Protein AF-R5BI01-F1 (afdb_monomer_lite)

pLDDT: mean 70.88, std 12.85, range [35.75, 83.81]

Radius of gyration: 16.65 Å; chains: 1; bounding box: 40×24×43 Å

Foldseek 3Di:
DQPPQAPPLVFGWGQDPPRWIWTQDPVVRDIGTDDPVNVVVSVVVVVVVVVVVVVVVVVVVVPD

Sequence (64 aa):
MNKYRDIIFGISVWVESHNRLTFRDEETKATRLLTTDKINEIIFKYEALEKYIADVEENTNMGC

Structure (mmCIF, N/CA/C/O backbone):
data_AF-R5BI01-F1
#
_entry.id   AF-R5BI01-F1
#
loop_
_atom_site.group_PDB
_atom_site.id
_atom_site.type_symbol
_atom_site.label_atom_id
_atom_site.label_alt_id
_atom_site.label_comp_id
_atom_site.label_asym_id
_atom_site.label_entity_id
_atom_site.label_seq_id
_atom_site.pdbx_PDB_ins_code
_atom_site.Cartn_x
_atom_site.Cartn_y
_atom_site.Cartn_z
_atom_site.occupancy
_atom_site.B_iso_or_equiv
_atom_site.auth_seq_id
_atom_site.auth_comp_id
_atom_site.auth_asym_id
_atom_site.auth_atom_id
_atom_site.pdbx_PDB_model_num
ATOM 1 N N . MET A 1 1 ? -17.405 -14.770 10.376 1.00 35.75 1 MET A N 1
ATOM 2 C CA . MET A 1 1 ? -16.783 -15.504 9.250 1.00 35.75 1 MET A CA 1
ATOM 3 C C . MET A 1 1 ? -16.343 -14.460 8.223 1.00 35.75 1 MET A C 1
ATOM 5 O O . MET A 1 1 ? -17.181 -13.943 7.495 1.00 35.75 1 MET A O 1
ATOM 9 N N . ASN A 1 2 ? -15.072 -14.034 8.292 1.00 41.91 2 ASN A N 1
ATOM 10 C CA . ASN A 1 2 ? -14.501 -12.909 7.531 1.00 41.91 2 ASN A CA 1
ATOM 11 C C . ASN A 1 2 ? -14.274 -13.314 6.071 1.00 41.91 2 ASN A C 1
ATOM 13 O O . ASN A 1 2 ? -13.235 -13.874 5.741 1.00 41.91 2 ASN A O 1
ATOM 17 N N . LYS A 1 3 ? -15.256 -13.050 5.204 1.00 46.75 3 LYS A N 1
ATOM 18 C CA . LYS A 1 3 ? -15.220 -13.431 3.780 1.00 46.75 3 LYS A CA 1
ATOM 19 C C . LYS A 1 3 ? -14.217 -12.635 2.924 1.00 46.75 3 LYS A C 1
ATOM 21 O O . LYS A 1 3 ? -14.071 -12.942 1.753 1.00 46.75 3 LYS A O 1
ATOM 26 N N . TYR A 1 4 ? -13.521 -11.653 3.496 1.00 49.34 4 TYR A N 1
ATOM 27 C CA . TYR A 1 4 ? -12.655 -10.720 2.760 1.00 49.34 4 TYR A CA 1
ATOM 28 C C . TYR A 1 4 ? -11.292 -10.529 3.431 1.00 49.34 4 TYR A C 1
ATOM 30 O O . TYR A 1 4 ? -10.721 -9.446 3.380 1.00 49.34 4 TYR A O 1
ATOM 38 N N . ARG A 1 5 ? -10.807 -11.552 4.147 1.00 46.50 5 ARG A N 1
ATOM 39 C CA . ARG A 1 5 ? -9.630 -11.416 5.017 1.00 46.50 5 ARG A CA 1
ATOM 40 C C . ARG A 1 5 ? -8.300 -11.251 4.268 1.00 46.50 5 ARG A C 1
ATOM 42 O O . ARG A 1 5 ? -7.331 -10.868 4.902 1.00 46.50 5 ARG A O 1
ATOM 49 N N . ASP A 1 6 ? -8.281 -11.470 2.955 1.00 50.34 6 ASP A N 1
ATOM 50 C CA . ASP A 1 6 ? -7.051 -11.492 2.161 1.00 50.34 6 ASP A CA 1
ATOM 51 C C . ASP A 1 6 ? -7.297 -10.982 0.730 1.00 50.34 6 ASP A C 1
ATOM 53 O O . ASP A 1 6 ? -7.072 -11.691 -0.249 1.00 50.34 6 ASP A O 1
ATOM 57 N N . ILE A 1 7 ? -7.798 -9.751 0.580 1.00 54.78 7 ILE A N 1
ATOM 58 C CA . ILE A 1 7 ? -7.711 -9.079 -0.725 1.00 54.78 7 ILE A CA 1
ATOM 59 C C . ILE A 1 7 ? -6.314 -8.459 -0.817 1.00 54.78 7 ILE A C 1
ATOM 61 O O . ILE A 1 7 ? -6.009 -7.503 -0.105 1.00 54.78 7 ILE A O 1
ATOM 65 N N . ILE A 1 8 ? -5.459 -9.043 -1.659 1.00 54.19 8 ILE A N 1
ATOM 66 C CA . ILE A 1 8 ? -4.052 -8.658 -1.815 1.00 54.19 8 ILE A CA 1
ATOM 67 C C . ILE A 1 8 ? -3.929 -7.709 -3.016 1.00 54.19 8 ILE A C 1
ATOM 69 O O . ILE A 1 8 ? -3.876 -8.150 -4.158 1.00 54.19 8 ILE A O 1
ATOM 73 N N . PHE A 1 9 ? -3.854 -6.403 -2.749 1.00 56.12 9 PHE A N 1
ATOM 74 C CA . PHE A 1 9 ? -3.472 -5.361 -3.724 1.00 56.12 9 PHE A CA 1
ATOM 75 C C . PHE A 1 9 ? -1.990 -4.972 -3.560 1.00 56.12 9 PHE A C 1
ATOM 77 O O . PHE A 1 9 ? -1.646 -3.793 -3.531 1.00 56.12 9 PHE A O 1
ATOM 84 N N . GLY A 1 10 ? -1.126 -5.949 -3.268 1.00 61.25 10 GLY A N 1
ATOM 85 C CA . GLY A 1 10 ? 0.234 -5.689 -2.771 1.00 61.25 10 GLY A CA 1
ATOM 86 C C . GLY A 1 10 ? 0.292 -5.157 -1.331 1.00 61.25 10 GLY A C 1
ATOM 87 O O . GLY A 1 10 ? 1.374 -4.997 -0.783 1.00 61.25 10 GLY A O 1
ATOM 88 N N . ILE A 1 11 ? -0.863 -4.936 -0.696 1.00 63.50 11 ILE A N 1
ATOM 89 C CA . ILE A 1 11 ? -1.014 -4.611 0.724 1.00 63.50 11 ILE A CA 1
ATOM 90 C C . ILE A 1 11 ? -2.062 -5.536 1.348 1.00 63.50 11 ILE A C 1
ATOM 92 O O . ILE A 1 11 ? -3.076 -5.844 0.718 1.00 63.50 11 ILE A O 1
ATOM 96 N N . SER A 1 12 ? -1.834 -5.993 2.581 1.00 66.81 12 SER A N 1
ATOM 97 C CA . SER A 1 12 ? -2.822 -6.788 3.320 1.00 66.81 12 SER A CA 1
ATOM 98 C C . SER A 1 12 ? -3.960 -5.898 3.824 1.00 66.81 12 SER A C 1
ATOM 100 O O . SER A 1 12 ? -3.750 -5.031 4.682 1.00 66.81 12 SER A O 1
ATOM 102 N N . VAL A 1 13 ? -5.170 -6.133 3.310 1.00 69.12 13 VAL A N 1
ATOM 103 C CA . VAL A 1 13 ? -6.382 -5.379 3.663 1.00 69.12 13 VAL A CA 1
ATOM 104 C C . VAL A 1 13 ? -7.333 -6.235 4.500 1.00 69.12 13 VAL A C 1
ATOM 106 O O . VAL A 1 13 ? -7.552 -7.412 4.223 1.00 69.12 13 VAL A O 1
ATOM 109 N N . TRP A 1 14 ? -7.936 -5.617 5.509 1.00 71.88 14 TRP A N 1
ATOM 110 C CA . TRP A 1 14 ? -8.911 -6.199 6.420 1.00 71.88 14 TRP A CA 1
ATOM 111 C C . TRP A 1 14 ? -10.251 -5.478 6.268 1.00 71.88 14 TRP A C 1
ATOM 113 O O . TRP A 1 14 ? -10.308 -4.262 6.088 1.00 71.88 14 TRP A O 1
ATOM 123 N N . VAL A 1 15 ? -11.347 -6.226 6.378 1.00 68.00 15 VAL A N 1
ATOM 124 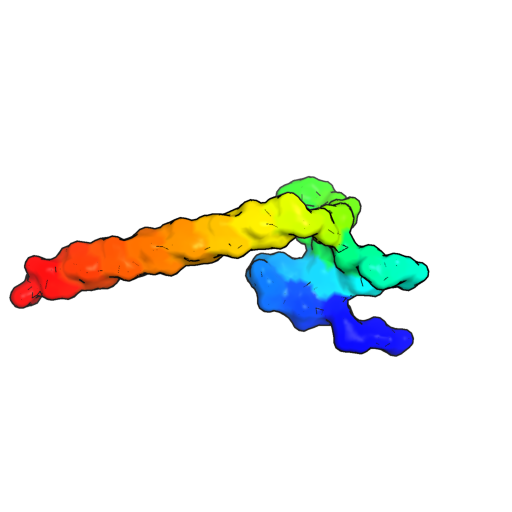C CA . VAL A 1 15 ? -12.695 -5.651 6.468 1.00 68.00 15 VAL A CA 1
ATOM 125 C C . VAL A 1 15 ? -13.114 -5.626 7.932 1.00 68.00 15 VAL A C 1
ATOM 127 O O . VAL A 1 15 ? -13.238 -6.678 8.561 1.00 68.00 15 VAL A O 1
ATOM 130 N N . GLU A 1 16 ? -13.334 -4.428 8.471 1.00 72.12 16 GLU A N 1
ATOM 131 C CA . GLU A 1 16 ? -13.914 -4.243 9.801 1.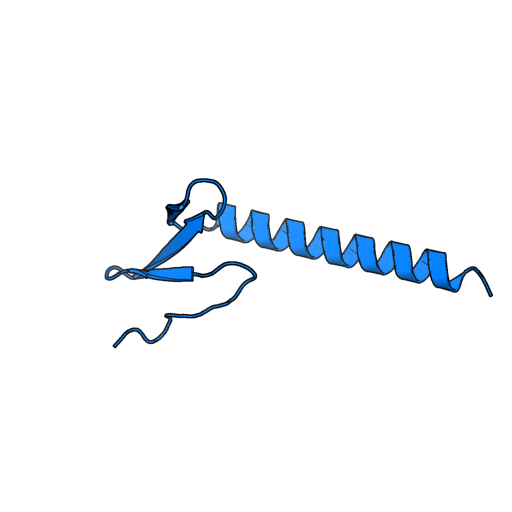00 72.12 16 GLU A CA 1
ATOM 132 C C . GLU A 1 16 ? -15.447 -4.288 9.770 1.00 72.12 16 GLU A C 1
ATOM 134 O O . GLU A 1 16 ? -16.087 -4.075 8.735 1.00 72.12 16 GLU A O 1
ATOM 139 N N . SER A 1 17 ? -16.034 -4.532 10.946 1.00 58.59 17 SER A N 1
ATOM 140 C CA . SER A 1 17 ? -17.468 -4.716 11.207 1.00 58.59 17 SER A CA 1
ATOM 141 C C . SER A 1 17 ? -18.326 -3.457 11.001 1.00 58.59 17 SER A C 1
ATOM 143 O O . SER A 1 17 ? -19.156 -3.168 11.838 1.00 58.59 17 SER A O 1
ATOM 145 N N . HIS A 1 18 ? -18.129 -2.692 9.927 1.00 66.50 18 HIS A N 1
ATOM 146 C CA . HIS A 1 18 ? -18.974 -1.576 9.466 1.00 66.50 18 HIS A CA 1
ATOM 147 C C . HIS A 1 18 ? -18.763 -1.316 7.955 1.00 66.50 18 HIS A C 1
ATOM 149 O O . HIS A 1 18 ? -18.870 -0.181 7.498 1.00 66.50 18 HIS A O 1
ATOM 155 N N . ASN A 1 19 ? -18.382 -2.342 7.179 1.00 67.94 19 ASN A N 1
ATOM 156 C CA . ASN A 1 19 ? -17.967 -2.227 5.769 1.00 67.94 19 ASN A CA 1
ATOM 157 C C . ASN A 1 19 ? -16.813 -1.231 5.536 1.00 67.94 19 ASN A C 1
ATOM 159 O O . ASN A 1 19 ? -16.694 -0.635 4.467 1.00 67.94 19 ASN A O 1
ATOM 163 N N . ARG A 1 20 ? -15.947 -1.047 6.537 1.00 70.25 20 ARG A N 1
ATOM 164 C CA . ARG A 1 20 ? -14.762 -0.192 6.426 1.00 70.25 20 ARG A CA 1
ATOM 165 C C . ARG A 1 20 ? -13.563 -1.065 6.092 1.00 70.25 20 ARG A C 1
ATOM 167 O O . ARG A 1 20 ? -13.270 -2.014 6.816 1.00 70.25 20 ARG A O 1
ATOM 174 N N . LEU A 1 21 ? -12.896 -0.742 4.990 1.00 78.06 21 LEU A N 1
ATOM 175 C CA . LEU A 1 21 ? -11.635 -1.366 4.607 1.00 78.06 21 LEU A CA 1
ATOM 176 C C . LEU A 1 21 ? -10.510 -0.689 5.389 1.00 78.06 21 LEU A C 1
ATOM 178 O O . LEU A 1 21 ? -10.419 0.539 5.406 1.00 78.06 21 LEU A O 1
ATOM 182 N N . THR A 1 22 ? -9.663 -1.471 6.042 1.00 80.44 22 THR A N 1
ATOM 183 C CA . THR A 1 22 ? -8.466 -0.991 6.733 1.00 80.44 22 THR A CA 1
ATOM 184 C C . THR A 1 22 ? -7.254 -1.787 6.284 1.00 80.44 22 THR A C 1
ATOM 186 O O . THR A 1 22 ? -7.360 -2.950 5.913 1.00 80.44 22 THR A O 1
ATOM 189 N N . PHE A 1 23 ? -6.083 -1.171 6.291 1.00 80.69 23 PHE A N 1
ATOM 190 C CA . PHE A 1 23 ? -4.826 -1.847 5.997 1.00 80.69 23 PHE A CA 1
ATOM 191 C C . PHE A 1 23 ? -3.842 -1.596 7.131 1.00 80.69 23 PHE A C 1
ATOM 193 O O . PHE A 1 23 ? -3.957 -0.618 7.877 1.00 80.69 23 PHE A O 1
ATOM 200 N N . ARG A 1 24 ? -2.883 -2.506 7.280 1.00 82.00 24 ARG A N 1
ATOM 201 C CA . ARG A 1 24 ? -1.785 -2.317 8.221 1.00 82.00 24 ARG A CA 1
ATOM 202 C C . ARG A 1 24 ? -0.632 -1.661 7.486 1.00 82.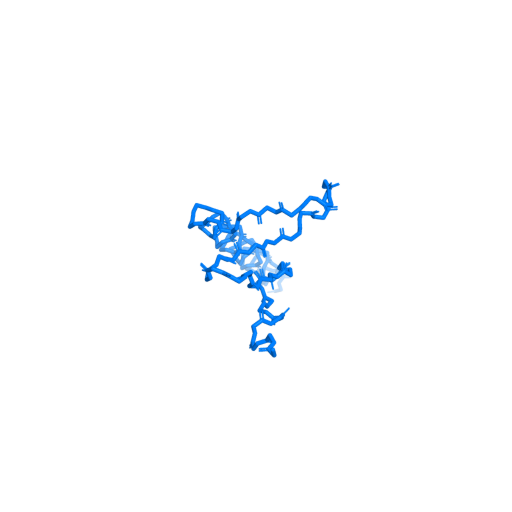00 24 ARG A C 1
ATOM 204 O O . ARG A 1 24 ? -0.122 -2.209 6.518 1.00 82.00 24 ARG A O 1
ATOM 211 N N . ASP A 1 25 ? -0.250 -0.488 7.952 1.00 75.62 25 ASP A N 1
ATOM 212 C CA . ASP A 1 25 ? 0.925 0.221 7.471 1.00 75.62 25 ASP A CA 1
ATOM 213 C C . ASP A 1 25 ? 2.180 -0.525 7.952 1.00 75.62 25 ASP A C 1
ATOM 215 O O . ASP A 1 25 ? 2.329 -0.744 9.152 1.00 75.62 25 ASP A O 1
ATOM 219 N N . GLU A 1 26 ? 3.046 -0.989 7.048 1.00 73.88 26 GLU A N 1
ATOM 220 C CA . GLU A 1 26 ? 4.212 -1.799 7.440 1.00 73.88 26 GLU A CA 1
ATOM 221 C C . GLU A 1 26 ? 5.277 -0.990 8.190 1.00 73.88 26 GLU A C 1
ATOM 223 O O . GLU A 1 26 ? 5.909 -1.517 9.107 1.00 73.88 26 GLU A O 1
ATOM 228 N N . GLU A 1 27 ? 5.429 0.295 7.860 1.00 75.94 27 GLU A N 1
ATOM 229 C CA . GLU A 1 27 ? 6.418 1.188 8.471 1.00 75.94 27 GLU A CA 1
ATOM 230 C C . GLU A 1 27 ? 6.040 1.525 9.919 1.00 75.94 27 GLU A C 1
ATOM 232 O O . GLU A 1 27 ? 6.822 1.342 10.852 1.00 75.94 27 GLU A O 1
ATOM 237 N N . THR A 1 28 ? 4.801 1.965 10.126 1.00 82.06 28 THR A N 1
ATOM 238 C CA . THR A 1 28 ? 4.310 2.414 11.437 1.00 82.06 28 THR A CA 1
ATOM 239 C C . THR A 1 28 ? 3.626 1.303 12.234 1.00 82.06 28 THR A C 1
ATOM 241 O O . THR A 1 28 ? 3.298 1.490 13.407 1.00 82.06 28 THR A O 1
ATOM 244 N N . LYS A 1 29 ? 3.375 0.142 11.612 1.00 80.44 29 LYS A N 1
ATOM 245 C CA . LYS A 1 29 ? 2.575 -0.985 12.135 1.00 80.44 29 LYS A CA 1
ATOM 246 C C . LYS A 1 29 ? 1.140 -0.620 12.525 1.00 80.44 29 LYS A C 1
ATOM 248 O O . LYS A 1 29 ? 0.454 -1.469 13.108 1.00 80.44 29 LYS A O 1
ATOM 253 N N . ALA A 1 30 ? 0.689 0.591 12.199 1.00 80.94 30 ALA A N 1
ATOM 254 C CA . ALA A 1 30 ? -0.614 1.126 12.556 1.00 80.94 30 ALA A CA 1
ATOM 255 C C . ALA A 1 30 ? -1.707 0.635 11.599 1.00 80.94 30 ALA A C 1
ATOM 257 O O . ALA A 1 30 ? -1.495 0.505 10.393 1.00 80.94 30 ALA A O 1
ATOM 258 N N . THR A 1 31 ? -2.903 0.406 12.136 1.00 82.69 31 THR A N 1
ATOM 259 C CA . THR A 1 31 ? -4.098 0.148 11.328 1.00 82.69 31 THR A CA 1
ATOM 260 C C . THR A 1 31 ? -4.633 1.475 10.808 1.00 82.69 31 THR A C 1
ATOM 262 O O . THR A 1 31 ? -4.980 2.359 11.591 1.00 82.69 31 THR A O 1
ATOM 265 N N . ARG A 1 32 ? -4.699 1.625 9.486 1.00 80.81 32 ARG A N 1
ATOM 266 C CA . ARG A 1 32 ? -5.194 2.829 8.812 1.00 80.81 32 ARG A CA 1
ATOM 267 C C . ARG A 1 32 ? -6.412 2.501 7.963 1.00 80.81 32 ARG A C 1
ATOM 269 O O . ARG A 1 32 ? -6.558 1.390 7.461 1.00 80.81 32 ARG A O 1
ATOM 276 N N . LEU A 1 33 ? -7.294 3.483 7.801 1.00 83.81 33 LEU A N 1
ATOM 277 C CA . LEU A 1 33 ? -8.453 3.361 6.923 1.00 83.81 33 LEU A CA 1
ATOM 278 C C . LEU A 1 33 ? -8.002 3.381 5.462 1.00 83.81 33 LEU A C 1
ATOM 280 O O . LEU A 1 33 ? -7.257 4.271 5.055 1.00 83.81 33 LEU A O 1
ATOM 284 N N . LEU A 1 34 ? -8.484 2.424 4.675 1.00 80.38 34 LEU A N 1
ATOM 285 C CA . LEU A 1 34 ? -8.307 2.418 3.233 1.00 80.38 34 LEU A CA 1
ATOM 286 C C . LEU A 1 34 ? -9.338 3.371 2.619 1.00 80.38 34 LEU A C 1
ATOM 288 O O . LEU A 1 34 ? -10.512 3.039 2.461 1.00 80.38 34 LEU A O 1
ATOM 292 N N . THR A 1 35 ? -8.900 4.593 2.339 1.00 81.50 35 THR A N 1
ATOM 293 C CA . THR A 1 35 ? -9.703 5.618 1.666 1.00 81.50 35 THR A CA 1
ATOM 294 C C . THR A 1 35 ? -9.553 5.513 0.149 1.00 81.50 35 THR A C 1
ATOM 296 O O . THR A 1 35 ? -8.572 4.962 -0.351 1.00 81.50 35 THR A O 1
ATOM 299 N N . THR A 1 36 ? -10.496 6.091 -0.598 1.00 79.88 36 THR A N 1
ATOM 300 C CA . THR A 1 36 ? -10.420 6.173 -2.068 1.00 79.88 36 THR A CA 1
ATOM 301 C C . THR A 1 36 ? -9.149 6.878 -2.544 1.00 79.88 36 THR A C 1
ATOM 303 O O . THR A 1 36 ? -8.537 6.448 -3.512 1.00 79.88 36 THR A O 1
ATOM 306 N N . ASP A 1 37 ? -8.717 7.918 -1.828 1.00 81.44 37 ASP A N 1
ATOM 307 C CA . ASP A 1 37 ? -7.465 8.632 -2.102 1.00 81.44 37 ASP A CA 1
ATOM 308 C C . ASP A 1 37 ? -6.247 7.700 -2.010 1.00 81.44 37 ASP A C 1
ATOM 310 O O . ASP A 1 37 ? -5.425 7.643 -2.923 1.00 81.44 37 ASP A O 1
ATOM 314 N N . LYS A 1 38 ? -6.197 6.857 -0.969 1.00 77.62 38 LYS A N 1
ATOM 315 C CA . LYS A 1 38 ? -5.110 5.892 -0.802 1.00 77.62 38 LYS A CA 1
ATOM 316 C C . LYS A 1 38 ? -5.130 4.795 -1.864 1.00 77.62 38 LYS A C 1
ATOM 318 O O . LYS A 1 38 ? -4.070 4.360 -2.301 1.00 77.62 38 LYS A O 1
ATOM 323 N N . ILE A 1 39 ? -6.317 4.365 -2.292 1.00 78.69 39 ILE A N 1
ATOM 324 C CA . ILE A 1 39 ? -6.474 3.418 -3.405 1.00 78.69 39 ILE A CA 1
ATOM 325 C C . ILE A 1 39 ? -5.934 4.033 -4.700 1.00 78.69 39 ILE A C 1
ATOM 327 O O . ILE A 1 39 ? -5.148 3.389 -5.388 1.00 78.69 39 ILE A O 1
ATOM 331 N N . ASN A 1 40 ? -6.284 5.287 -4.994 1.00 78.81 40 ASN A N 1
ATOM 332 C CA . ASN A 1 40 ? -5.771 5.994 -6.168 1.00 78.81 40 ASN A CA 1
ATOM 333 C C . ASN A 1 40 ? -4.244 6.156 -6.118 1.00 78.81 40 ASN A C 1
ATOM 335 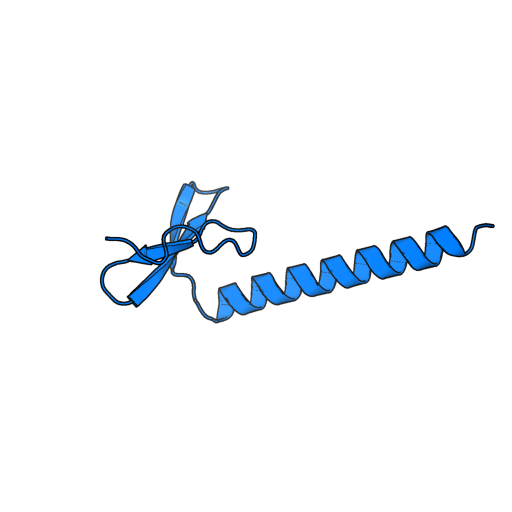O O . ASN A 1 40 ? -3.583 5.964 -7.133 1.00 78.81 40 ASN A O 1
ATOM 339 N N . GLU A 1 41 ? -3.668 6.444 -4.946 1.00 80.88 41 GLU A N 1
ATOM 340 C CA . GLU A 1 41 ? -2.210 6.509 -4.769 1.00 80.88 41 GLU A CA 1
ATOM 341 C C . GLU A 1 41 ? -1.531 5.162 -5.080 1.00 80.88 41 GLU A C 1
ATOM 343 O O . GLU A 1 41 ? -0.476 5.129 -5.714 1.00 80.88 41 GLU A O 1
ATOM 348 N N . ILE A 1 42 ? -2.128 4.045 -4.646 1.00 78.75 42 ILE A N 1
ATOM 349 C CA . ILE A 1 42 ? -1.609 2.697 -4.922 1.00 78.75 42 ILE A CA 1
ATOM 350 C C . ILE A 1 42 ? -1.680 2.400 -6.420 1.00 78.75 42 ILE A C 1
ATOM 352 O O . ILE A 1 42 ? -0.676 1.981 -6.991 1.00 78.75 42 ILE A O 1
ATOM 356 N N . ILE A 1 43 ? -2.824 2.663 -7.061 1.00 80.00 43 ILE A N 1
ATOM 357 C CA . ILE A 1 43 ? -3.004 2.474 -8.509 1.00 80.00 43 ILE A CA 1
ATOM 358 C C . ILE A 1 43 ? -1.951 3.277 -9.280 1.00 80.00 43 ILE A C 1
ATOM 360 O O . ILE A 1 43 ? -1.236 2.711 -10.100 1.00 80.00 43 ILE A O 1
ATOM 364 N N . PHE A 1 44 ? -1.770 4.555 -8.939 1.00 79.44 44 PHE A N 1
ATOM 365 C CA . PHE A 1 44 ? -0.795 5.423 -9.598 1.00 79.44 44 PHE A CA 1
ATOM 366 C C . PHE A 1 44 ? 0.643 4.891 -9.491 1.00 79.44 44 PHE A C 1
ATOM 368 O O . PHE A 1 44 ? 1.405 4.934 -10.457 1.00 79.44 44 PHE A O 1
ATOM 375 N N . LYS A 1 45 ? 1.029 4.366 -8.321 1.00 81.38 45 LYS A N 1
ATOM 376 C CA . LYS A 1 45 ? 2.351 3.750 -8.123 1.00 81.38 45 LYS A CA 1
ATOM 377 C C . LYS A 1 45 ? 2.529 2.485 -8.959 1.00 81.38 45 LYS A C 1
ATOM 379 O O . LYS A 1 45 ? 3.613 2.282 -9.500 1.00 81.38 45 LYS A O 1
ATOM 384 N N . TYR A 1 46 ? 1.490 1.659 -9.069 1.00 78.25 46 TYR A N 1
ATOM 385 C CA . TYR A 1 46 ? 1.512 0.469 -9.919 1.00 78.25 46 TYR A CA 1
ATOM 386 C C . TYR A 1 46 ? 1.642 0.834 -11.401 1.00 78.25 46 TYR A C 1
ATOM 388 O O . TYR A 1 46 ? 2.528 0.309 -12.066 1.00 78.25 46 TYR A O 1
ATOM 396 N N . GLU A 1 47 ? 0.863 1.800 -11.895 1.00 80.62 47 GLU A N 1
ATOM 397 C CA . GLU A 1 47 ? 0.971 2.269 -13.284 1.00 80.62 47 GLU A CA 1
ATOM 398 C C . GLU A 1 47 ? 2.357 2.859 -13.594 1.00 80.62 47 GLU A C 1
ATOM 400 O O . GLU A 1 47 ? 2.902 2.662 -14.682 1.00 80.62 47 GLU A O 1
ATOM 405 N N . ALA A 1 48 ? 2.957 3.584 -12.643 1.00 80.31 48 ALA A N 1
ATOM 406 C CA . ALA A 1 48 ? 4.318 4.098 -12.785 1.00 80.31 48 ALA A CA 1
ATOM 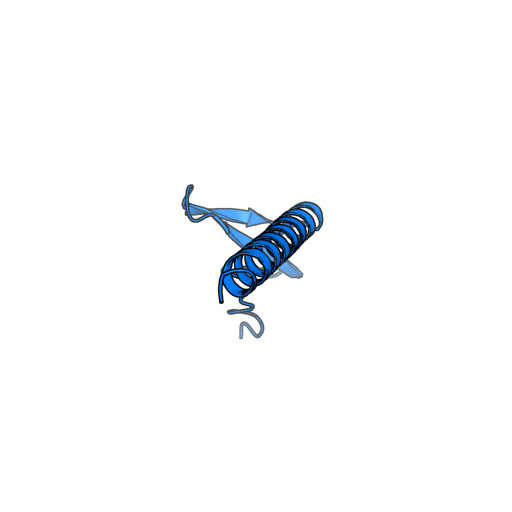407 C C . ALA A 1 48 ? 5.361 2.968 -12.841 1.00 80.31 48 ALA A C 1
ATOM 409 O O . ALA A 1 48 ? 6.305 3.050 -13.627 1.00 80.31 48 ALA A O 1
ATOM 410 N N . LEU A 1 49 ? 5.181 1.913 -12.040 1.00 78.88 49 LEU A N 1
ATOM 411 C CA . LEU A 1 49 ? 6.043 0.733 -12.060 1.00 78.88 49 LEU A CA 1
ATOM 412 C C . LEU A 1 49 ? 5.924 -0.026 -13.388 1.00 78.88 49 LEU A C 1
ATOM 414 O O . LEU A 1 49 ? 6.946 -0.386 -13.961 1.00 78.88 49 LEU A O 1
ATOM 418 N N . GLU A 1 50 ? 4.709 -0.223 -13.904 1.00 79.62 50 GLU A N 1
ATOM 419 C CA . GLU A 1 50 ? 4.494 -0.859 -15.210 1.00 79.62 50 GLU A CA 1
ATOM 420 C C . GLU A 1 50 ? 5.159 -0.067 -16.340 1.00 79.62 50 GLU A C 1
ATOM 422 O O . GLU A 1 50 ? 5.843 -0.650 -17.179 1.00 79.62 50 GLU A O 1
ATOM 427 N N . LYS A 1 51 ? 5.042 1.268 -16.328 1.00 82.19 51 LYS A N 1
ATOM 428 C CA . LYS A 1 51 ? 5.744 2.126 -17.296 1.00 82.19 51 LYS A CA 1
ATOM 429 C C . LYS A 1 51 ? 7.260 2.014 -17.191 1.00 82.19 51 LYS A C 1
ATOM 431 O O . LYS A 1 51 ? 7.927 1.980 -18.217 1.00 82.19 51 LYS A O 1
ATOM 436 N N . TYR A 1 52 ? 7.799 1.966 -15.975 1.00 81.62 52 TYR A N 1
ATOM 437 C CA . TYR A 1 52 ? 9.235 1.794 -15.765 1.00 81.62 52 TYR A CA 1
ATOM 438 C C . TYR A 1 52 ? 9.729 0.442 -16.295 1.00 81.62 52 TYR A C 1
ATOM 440 O O . TYR A 1 52 ? 10.761 0.391 -16.952 1.00 81.62 52 TYR A O 1
ATOM 448 N N . ILE A 1 53 ? 8.984 -0.641 -16.054 1.00 82.75 53 ILE A N 1
ATOM 449 C CA . ILE A 1 53 ? 9.315 -1.968 -16.590 1.00 82.75 53 ILE A CA 1
ATOM 450 C C . ILE A 1 53 ? 9.295 -1.940 -18.121 1.00 82.75 53 ILE A C 1
ATOM 452 O O . ILE A 1 53 ? 10.262 -2.381 -18.731 1.00 82.75 53 ILE A O 1
ATOM 456 N N . ALA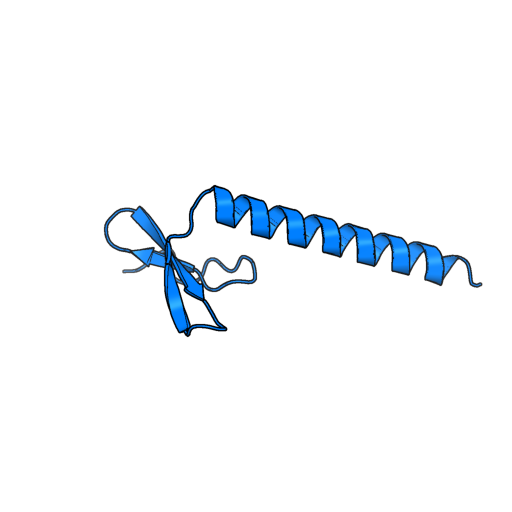 A 1 54 ? 8.257 -1.360 -18.728 1.00 82.94 54 ALA A N 1
ATOM 457 C CA . ALA A 1 54 ? 8.152 -1.251 -20.181 1.00 82.94 54 ALA A CA 1
ATOM 458 C C . ALA A 1 54 ? 9.308 -0.439 -20.797 1.00 82.94 54 ALA A C 1
ATOM 460 O O . ALA A 1 54 ? 9.886 -0.864 -21.794 1.00 82.94 54 ALA A O 1
ATOM 461 N N . ASP A 1 55 ? 9.687 0.687 -20.183 1.00 82.19 55 ASP A N 1
ATOM 462 C CA . ASP A 1 55 ? 10.830 1.507 -20.612 1.00 82.19 55 ASP A CA 1
ATOM 463 C C . ASP A 1 55 ? 12.160 0.742 -20.500 1.00 82.19 55 ASP A C 1
ATOM 465 O O . ASP A 1 55 ? 12.993 0.783 -21.407 1.00 82.19 55 ASP A O 1
ATOM 469 N N . VAL A 1 56 ? 12.351 -0.024 -19.420 1.00 79.06 56 VAL A N 1
ATOM 470 C CA . VAL A 1 56 ? 13.531 -0.882 -19.248 1.00 79.06 56 VAL A CA 1
ATOM 471 C C . VAL A 1 56 ? 13.546 -2.012 -20.278 1.00 79.06 56 VAL A C 1
ATOM 473 O O . VAL A 1 56 ? 14.596 -2.269 -20.866 1.00 79.06 56 VAL A O 1
ATOM 476 N N . GLU A 1 57 ? 12.422 -2.682 -20.535 1.00 77.00 57 GLU A N 1
ATOM 477 C CA . GLU A 1 57 ? 12.324 -3.743 -21.546 1.00 77.00 57 GLU A CA 1
ATOM 478 C C . GLU A 1 57 ? 12.609 -3.211 -22.955 1.00 77.00 57 GLU A C 1
ATOM 480 O O . GLU A 1 57 ? 13.370 -3.830 -23.700 1.00 77.00 57 GLU A O 1
ATOM 485 N N . GLU A 1 58 ? 12.072 -2.041 -23.306 1.00 74.44 58 GLU A N 1
ATOM 486 C CA . GLU A 1 58 ? 12.317 -1.391 -24.594 1.00 74.44 58 GLU A CA 1
ATOM 487 C C . GLU A 1 58 ? 13.800 -1.017 -24.762 1.00 74.44 58 GLU A C 1
ATOM 489 O O . GLU A 1 58 ? 14.413 -1.338 -25.783 1.00 74.44 58 GLU A O 1
ATOM 494 N N . ASN A 1 59 ? 14.418 -0.434 -23.730 1.00 67.44 59 ASN A N 1
ATOM 495 C CA . ASN A 1 59 ? 15.844 -0.095 -23.741 1.00 67.44 59 ASN A CA 1
ATOM 496 C C . ASN A 1 59 ? 16.758 -1.332 -23.759 1.00 67.44 59 ASN A C 1
ATOM 498 O O . ASN A 1 59 ? 17.837 -1.293 -24.349 1.00 67.44 59 ASN A O 1
ATOM 502 N N . THR A 1 60 ? 16.344 -2.442 -23.142 1.00 59.44 60 THR A N 1
ATOM 503 C CA . THR A 1 60 ? 17.141 -3.680 -23.108 1.00 59.44 60 THR A CA 1
ATOM 504 C C . THR A 1 60 ? 17.031 -4.458 -24.426 1.00 59.44 60 THR A C 1
ATOM 506 O O . THR A 1 60 ? 18.013 -5.054 -24.868 1.00 59.44 60 THR A O 1
ATOM 509 N N . ASN A 1 61 ? 15.883 -4.397 -25.111 1.00 58.88 61 ASN A N 1
ATOM 510 C CA . ASN A 1 61 ? 15.692 -5.009 -26.433 1.00 58.88 61 ASN A CA 1
ATOM 511 C C . ASN A 1 61 ? 16.316 -4.216 -27.595 1.00 58.88 61 ASN A C 1
ATOM 513 O O . ASN A 1 61 ? 16.477 -4.776 -28.675 1.00 58.88 61 ASN A O 1
ATOM 517 N N . MET A 1 62 ? 16.712 -2.953 -27.401 1.00 55.47 62 MET A N 1
ATOM 518 C CA . MET A 1 62 ? 17.472 -2.181 -28.401 1.00 55.47 62 MET A CA 1
ATOM 519 C C . MET A 1 62 ? 18.985 -2.492 -28.416 1.00 55.47 62 MET A C 1
ATOM 521 O O . MET A 1 62 ? 19.744 -1.832 -29.125 1.00 55.47 62 MET A O 1
ATOM 525 N N . GLY A 1 63 ? 19.436 -3.489 -27.645 1.00 47.50 63 GLY A N 1
ATOM 526 C CA . GLY A 1 63 ? 20.843 -3.882 -27.510 1.00 47.50 63 GLY A CA 1
ATOM 527 C C . GLY A 1 63 ? 21.284 -5.157 -28.249 1.00 47.50 63 GLY A C 1
ATOM 528 O O . GLY A 1 63 ? 22.357 -5.666 -27.921 1.00 47.50 63 GLY A O 1
ATOM 529 N N . CYS A 1 64 ? 20.504 -5.700 -29.192 1.00 39.91 64 CYS A N 1
ATOM 530 C CA . CYS A 1 64 ? 20.889 -6.857 -30.025 1.00 39.91 64 CYS A CA 1
ATOM 531 C C . CYS A 1 64 ? 20.769 -6.561 -31.521 1.00 39.91 64 CYS A C 1
ATOM 533 O O . CYS A 1 64 ? 19.673 -6.143 -31.952 1.00 39.91 64 CYS A O 1
#

Secondary structure (DSSP, 8-state):
--TTTTEESSSEEEEETTTEEEEE-TTT--EEE--HHHHHHHHHHHHHHHHHHHHHHHHHHTT-